Protein AF-A0A2A8HMV3-F1 (afdb_monomer_lite)

Structure (mmCIF, N/CA/C/O backbone):
data_AF-A0A2A8HMV3-F1
#
_entry.id   AF-A0A2A8HMV3-F1
#
loop_
_atom_site.group_PDB
_atom_site.id
_atom_site.type_symbol
_atom_site.label_atom_id
_atom_site.label_alt_id
_atom_site.label_comp_id
_atom_site.label_asym_id
_atom_site.label_entity_id
_atom_site.label_seq_id
_atom_site.pdbx_PDB_ins_code
_atom_site.Cartn_x
_atom_site.Cartn_y
_atom_site.Cartn_z
_atom_site.occupancy
_atom_site.B_iso_or_equiv
_atom_site.auth_seq_id
_atom_site.auth_comp_id
_atom_site.auth_asym_id
_atom_site.auth_atom_id
_atom_site.pdbx_PDB_model_num
ATOM 1 N N . MET A 1 1 ? 13.875 -31.417 52.401 1.00 66.56 1 MET A N 1
ATOM 2 C CA . MET A 1 1 ? 14.453 -30.274 51.669 1.00 66.56 1 MET A CA 1
ATOM 3 C C . MET A 1 1 ? 14.446 -30.634 50.194 1.00 66.56 1 MET A C 1
ATOM 5 O O . MET A 1 1 ? 15.269 -31.439 49.784 1.00 66.56 1 MET A O 1
ATOM 9 N N . GLN A 1 2 ? 13.448 -30.154 49.450 1.00 46.19 2 GLN A N 1
ATOM 10 C CA . GLN A 1 2 ? 13.409 -30.243 47.991 1.00 46.19 2 GLN A CA 1
ATOM 11 C C . GLN A 1 2 ? 13.777 -28.864 47.453 1.00 46.19 2 GLN A C 1
ATOM 13 O O . GLN A 1 2 ? 13.097 -27.879 47.724 1.00 46.19 2 GLN A O 1
ATOM 18 N N . ASP A 1 3 ? 14.915 -28.831 46.777 1.00 57.69 3 ASP A N 1
ATOM 19 C CA . ASP A 1 3 ? 15.337 -27.788 45.861 1.00 57.69 3 ASP A CA 1
ATOM 20 C C . ASP A 1 3 ? 14.585 -28.012 44.545 1.00 57.69 3 ASP A C 1
ATOM 22 O O . ASP A 1 3 ? 14.714 -29.094 43.968 1.00 57.69 3 ASP A O 1
ATOM 26 N N . ARG A 1 4 ? 13.767 -27.043 44.112 1.00 59.41 4 ARG A N 1
ATOM 27 C CA . ARG A 1 4 ? 13.677 -26.655 42.698 1.00 59.41 4 ARG A CA 1
ATOM 28 C C . ARG A 1 4 ? 12.825 -25.406 42.508 1.00 59.41 4 ARG A C 1
ATOM 30 O O . ARG A 1 4 ? 11.642 -25.371 42.820 1.00 59.41 4 ARG A O 1
ATOM 37 N N . THR A 1 5 ? 13.458 -24.400 41.934 1.00 59.41 5 THR A N 1
ATOM 38 C CA . THR A 1 5 ? 12.841 -23.255 41.275 1.00 59.41 5 THR A CA 1
ATOM 39 C C . THR A 1 5 ? 11.964 -23.732 40.111 1.00 59.41 5 THR A C 1
ATOM 41 O O . THR A 1 5 ? 12.458 -24.004 39.021 1.00 59.41 5 THR A O 1
ATOM 44 N N . GLU A 1 6 ? 10.663 -23.824 40.347 1.00 59.16 6 GLU A N 1
ATOM 45 C CA . GLU A 1 6 ? 9.598 -23.755 39.343 1.00 59.16 6 GLU A CA 1
ATOM 46 C C . GLU A 1 6 ? 8.810 -22.506 39.762 1.00 59.16 6 GLU A C 1
ATOM 48 O O . GLU A 1 6 ? 8.355 -22.407 40.892 1.00 59.16 6 GLU A O 1
ATOM 53 N N . GLU A 1 7 ? 8.769 -21.407 39.019 1.00 52.28 7 GLU A N 1
ATOM 54 C CA . GLU A 1 7 ? 8.073 -21.331 37.748 1.00 52.28 7 GLU A CA 1
ATOM 55 C C . GLU A 1 7 ? 8.405 -19.956 37.125 1.00 52.28 7 GLU A C 1
ATOM 57 O O . GLU A 1 7 ? 7.721 -18.957 37.323 1.00 52.28 7 GLU A O 1
ATOM 62 N N . SER A 1 8 ? 9.528 -19.874 36.407 1.00 51.69 8 SER A N 1
ATOM 63 C CA . SER A 1 8 ? 9.781 -18.802 35.436 1.00 51.69 8 SER A CA 1
ATOM 64 C C . SER A 1 8 ? 9.314 -19.306 34.074 1.00 51.69 8 SER A C 1
ATOM 66 O O . SER A 1 8 ? 10.109 -19.588 33.182 1.00 51.69 8 SER A O 1
ATOM 68 N N . VAL A 1 9 ? 8.002 -19.481 33.916 1.00 59.56 9 VAL A N 1
ATOM 69 C CA . VAL A 1 9 ? 7.408 -19.535 32.579 1.00 59.56 9 VAL A CA 1
ATOM 70 C C . VAL A 1 9 ? 7.078 -18.109 32.201 1.00 59.56 9 VAL A C 1
ATOM 72 O O . VAL A 1 9 ? 6.057 -17.542 32.572 1.00 59.56 9 VAL A O 1
ATOM 75 N N . SER A 1 10 ? 8.037 -17.529 31.488 1.00 43.28 10 SER A N 1
ATOM 76 C CA . SER A 1 10 ? 7.827 -16.556 30.431 1.00 43.28 10 SER A CA 1
ATOM 77 C C . SER A 1 10 ? 6.385 -16.573 29.918 1.00 43.28 10 SER A C 1
ATOM 79 O O . SER A 1 10 ? 6.041 -17.338 29.019 1.00 43.28 10 SER A O 1
ATOM 81 N N . ALA A 1 11 ? 5.553 -15.667 30.423 1.00 51.22 11 ALA A N 1
ATOM 82 C CA . ALA A 1 11 ? 4.411 -15.185 29.668 1.00 51.22 11 ALA A CA 1
ATOM 83 C C . ALA A 1 11 ? 4.932 -14.250 28.560 1.00 51.22 11 ALA A C 1
ATOM 85 O O . ALA A 1 11 ? 4.577 -13.079 28.477 1.00 51.22 11 ALA A O 1
ATOM 86 N N . THR A 1 12 ? 5.802 -14.769 27.690 1.00 40.66 12 THR A N 1
ATOM 87 C CA . THR A 1 12 ? 5.738 -14.406 26.279 1.00 40.66 12 THR A CA 1
ATOM 88 C C . THR A 1 12 ? 4.347 -14.848 25.850 1.00 40.66 12 THR A C 1
ATOM 90 O O . THR A 1 12 ? 4.098 -16.055 25.911 1.00 40.66 12 THR A O 1
ATOM 93 N N . PRO A 1 13 ? 3.410 -13.955 25.477 1.00 56.88 13 PRO A N 1
ATOM 94 C CA . PRO A 1 13 ? 2.233 -14.416 24.770 1.00 56.88 13 PRO A CA 1
ATOM 95 C C . PRO A 1 13 ? 2.739 -15.232 23.585 1.00 56.88 13 PR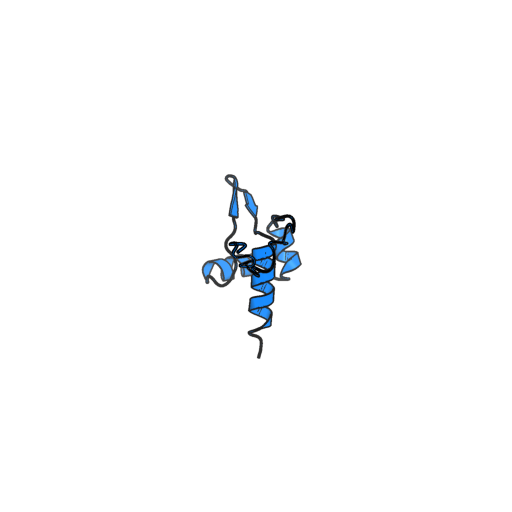O A C 1
ATOM 97 O O . PRO A 1 13 ? 3.496 -14.764 22.735 1.00 56.88 13 PRO A O 1
ATOM 100 N N . THR A 1 14 ? 2.403 -16.509 23.654 1.00 43.28 14 THR A N 1
ATOM 101 C CA . THR A 1 14 ? 2.733 -17.562 22.723 1.00 43.28 14 THR A CA 1
ATOM 102 C C . THR A 1 14 ? 2.496 -17.085 21.299 1.00 43.28 14 THR A C 1
ATOM 104 O O . THR A 1 14 ? 1.359 -16.939 20.862 1.00 43.28 14 THR A O 1
ATOM 107 N N . SER A 1 15 ? 3.594 -16.824 20.593 1.00 58.34 15 SER A N 1
ATOM 108 C CA . SER A 1 15 ? 3.899 -17.358 19.264 1.00 58.34 15 SER A CA 1
ATOM 109 C C . SER A 1 15 ? 2.722 -18.099 18.602 1.00 58.34 15 SER A C 1
ATOM 111 O O . SER A 1 15 ? 2.604 -19.317 18.708 1.00 58.34 15 SER A O 1
ATOM 113 N N . SER A 1 16 ? 1.794 -17.369 17.980 1.00 57.62 16 SER A N 1
ATOM 114 C CA . SER A 1 16 ? 0.630 -17.953 17.295 1.00 57.62 16 SER A CA 1
ATOM 115 C C . SER A 1 16 ? 0.138 -17.061 16.152 1.00 57.62 16 SER A C 1
ATOM 117 O O . SER A 1 16 ? -1.004 -16.619 16.111 1.00 57.62 16 SER A O 1
ATOM 119 N N . SER A 1 17 ? 1.021 -16.818 15.183 1.00 53.06 17 SER A N 1
ATOM 120 C CA . SER A 1 17 ? 0.642 -16.253 13.884 1.00 53.06 17 SER A CA 1
ATOM 121 C C . SER A 1 17 ? 1.306 -17.039 12.760 1.00 53.06 17 SER A C 1
ATOM 123 O O . SER A 1 17 ? 2.097 -16.505 11.992 1.00 53.06 17 SER A O 1
ATOM 125 N N . ASP A 1 18 ? 0.928 -18.309 12.629 1.00 58.78 18 ASP A N 1
ATOM 126 C CA . ASP A 1 18 ? 0.984 -19.014 11.343 1.00 58.78 18 ASP A CA 1
ATOM 127 C C . ASP A 1 18 ? -0.175 -18.499 10.467 1.00 58.78 18 ASP A C 1
ATOM 129 O O . ASP A 1 18 ? -1.085 -19.225 10.078 1.00 58.78 18 ASP A O 1
ATOM 133 N N . ARG A 1 19 ? -0.234 -17.179 10.242 1.00 60.94 19 ARG A N 1
ATOM 134 C CA . ARG A 1 19 ? -1.029 -16.672 9.125 1.00 60.94 19 ARG A CA 1
ATOM 135 C C . ARG A 1 19 ? -0.149 -16.908 7.911 1.00 60.94 19 ARG A C 1
ATOM 137 O O . ARG A 1 19 ? 0.981 -16.417 7.919 1.00 60.94 19 ARG A O 1
ATOM 144 N N . PRO A 1 20 ? -0.601 -17.671 6.904 1.00 58.06 20 PRO A N 1
ATOM 145 C CA . PRO A 1 20 ? 0.229 -17.943 5.746 1.00 58.06 20 PRO A CA 1
ATOM 146 C C . PRO A 1 20 ? 0.680 -16.604 5.175 1.00 58.06 20 PRO A C 1
ATOM 148 O O . PRO A 1 20 ? -0.155 -15.763 4.847 1.00 58.06 20 PRO A O 1
ATOM 151 N N . THR A 1 21 ? 1.994 -16.397 5.102 1.00 70.94 21 THR A N 1
ATOM 152 C CA . THR A 1 21 ? 2.605 -15.172 4.587 1.00 70.94 21 THR A CA 1
ATOM 153 C C . THR A 1 21 ? 2.293 -15.054 3.099 1.00 70.94 21 THR A C 1
ATOM 155 O O . THR A 1 21 ? 3.081 -15.438 2.231 1.00 70.94 21 THR A O 1
ATOM 158 N N . ARG A 1 22 ? 1.085 -14.585 2.781 1.00 87.38 22 ARG A N 1
ATOM 159 C CA . ARG A 1 22 ? 0.607 -14.476 1.414 1.00 87.38 22 ARG A CA 1
ATOM 160 C C . ARG A 1 22 ? 1.284 -13.285 0.767 1.00 87.38 22 ARG A C 1
ATOM 162 O O . ARG A 1 22 ? 1.340 -12.186 1.312 1.00 87.38 22 ARG A O 1
ATOM 169 N N . MET A 1 23 ? 1.795 -13.515 -0.433 1.00 90.75 23 MET A N 1
ATOM 170 C CA . MET A 1 23 ? 2.398 -12.462 -1.232 1.00 90.75 23 MET A CA 1
ATOM 171 C C . MET A 1 23 ? 1.353 -11.899 -2.193 1.00 90.75 23 MET A C 1
ATOM 173 O O . MET A 1 23 ? 0.820 -12.612 -3.045 1.00 90.75 23 MET A O 1
ATOM 177 N N . LEU A 1 24 ? 1.068 -10.609 -2.069 1.00 92.56 24 LEU A N 1
ATOM 178 C CA . LEU A 1 24 ? 0.108 -9.893 -2.895 1.00 92.56 24 LEU A CA 1
ATOM 179 C C . LEU A 1 24 ? 0.819 -9.278 -4.100 1.00 92.56 24 LEU A C 1
ATOM 181 O O . LEU A 1 24 ? 1.809 -8.561 -3.968 1.00 92.56 24 LEU A O 1
ATOM 185 N N . ARG A 1 25 ? 0.315 -9.540 -5.307 1.00 93.62 25 ARG A N 1
ATOM 186 C CA . ARG A 1 25 ? 0.777 -8.854 -6.523 1.00 93.62 25 ARG A CA 1
ATOM 187 C C . ARG A 1 25 ? 0.131 -7.476 -6.623 1.00 93.62 25 ARG A C 1
ATOM 189 O O . ARG A 1 25 ? -0.878 -7.203 -5.987 1.00 93.62 25 ARG A O 1
ATOM 196 N N . LEU A 1 26 ? 0.673 -6.624 -7.490 1.00 92.38 26 LEU A N 1
ATOM 197 C CA . LEU A 1 26 ? 0.181 -5.256 -7.667 1.00 92.38 26 LEU A CA 1
ATOM 198 C C . LEU A 1 26 ? -1.339 -5.153 -7.932 1.00 92.38 26 LEU A C 1
ATOM 200 O O . LEU A 1 26 ? -1.954 -4.275 -7.333 1.00 92.38 26 LEU A O 1
ATOM 204 N N . PRO A 1 27 ? -1.971 -6.017 -8.759 1.00 93.44 27 PRO A N 1
ATOM 205 C CA . PRO A 1 27 ? -3.428 -6.004 -8.921 1.00 93.44 27 PRO A CA 1
ATOM 206 C C . PRO A 1 27 ? -4.191 -6.233 -7.613 1.00 93.44 27 PRO A C 1
ATOM 208 O O . PRO A 1 27 ? -5.151 -5.523 -7.336 1.00 93.44 27 PRO A O 1
ATOM 211 N N . GLU A 1 28 ? -3.716 -7.162 -6.787 1.00 94.00 28 GLU A N 1
ATOM 212 C CA . GLU A 1 28 ? -4.328 -7.496 -5.501 1.00 94.00 28 GLU A CA 1
ATOM 213 C C . GLU A 1 28 ? -4.150 -6.362 -4.488 1.00 94.00 28 GLU A C 1
ATOM 215 O O . GLU A 1 28 ? -5.090 -5.985 -3.800 1.00 94.00 28 GLU A O 1
ATOM 220 N N . VAL A 1 29 ? -2.965 -5.746 -4.454 1.00 93.25 29 VAL A N 1
ATOM 221 C CA .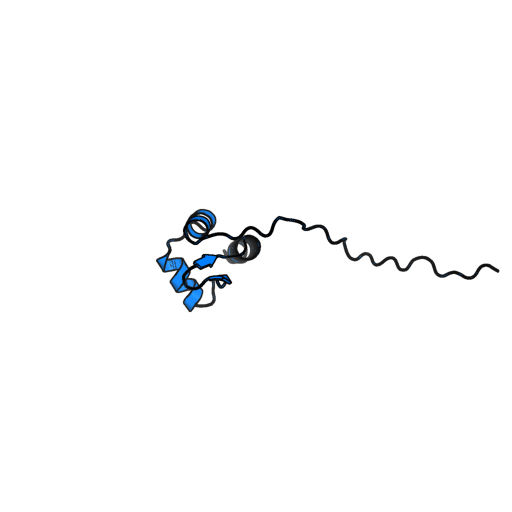 VAL A 1 29 ? -2.698 -4.577 -3.602 1.00 93.25 29 VAL A CA 1
ATOM 222 C C . VAL A 1 29 ? -3.581 -3.389 -3.992 1.00 93.25 29 VAL A C 1
ATOM 224 O O . VAL A 1 29 ? -4.127 -2.722 -3.117 1.00 93.25 29 VAL A O 1
ATOM 227 N N . MET A 1 30 ? -3.775 -3.139 -5.294 1.00 94.44 30 MET A N 1
ATOM 228 C CA . MET A 1 30 ? -4.717 -2.112 -5.762 1.00 94.44 30 MET A CA 1
ATOM 229 C C . MET A 1 30 ? -6.148 -2.398 -5.301 1.00 94.44 30 MET A C 1
ATOM 231 O O . MET A 1 30 ? -6.853 -1.466 -4.923 1.00 94.44 30 MET A O 1
ATOM 235 N N . HIS A 1 31 ? -6.569 -3.665 -5.327 1.00 93.62 31 HIS A N 1
ATOM 236 C CA . HIS A 1 31 ? -7.899 -4.076 -4.885 1.00 93.62 31 HIS A CA 1
ATOM 237 C C . HIS A 1 31 ? -8.068 -3.935 -3.365 1.00 93.62 31 HIS A C 1
ATOM 239 O O . HIS A 1 31 ? -9.048 -3.353 -2.916 1.00 93.62 31 HIS A O 1
ATOM 245 N N . ARG A 1 32 ? -7.074 -4.379 -2.583 1.00 91.06 32 ARG A N 1
ATOM 246 C CA . ARG A 1 32 ? -7.026 -4.258 -1.115 1.00 91.06 32 ARG A CA 1
ATOM 247 C C . ARG A 1 32 ? -7.090 -2.808 -0.638 1.00 91.06 32 ARG A C 1
ATOM 249 O O . ARG A 1 32 ? -7.858 -2.494 0.258 1.00 91.06 32 ARG A O 1
ATOM 256 N N . VAL A 1 33 ? -6.262 -1.935 -1.212 1.00 91.38 33 VAL A N 1
ATOM 257 C CA . VAL A 1 33 ? -6.098 -0.551 -0.735 1.00 91.38 33 VAL A CA 1
ATOM 258 C C . VAL A 1 33 ? -7.077 0.421 -1.410 1.00 91.38 33 VAL A C 1
ATOM 260 O O . VAL A 1 33 ? -7.268 1.544 -0.950 1.00 91.38 33 VAL A O 1
ATOM 263 N N . GLY A 1 34 ? -7.686 0.029 -2.531 1.00 91.94 34 GLY A N 1
ATOM 264 C CA . GLY A 1 34 ? -8.623 0.874 -3.276 1.00 91.94 34 GLY A CA 1
ATOM 265 C C . GLY A 1 34 ? -7.971 2.068 -3.987 1.00 91.94 34 GLY A C 1
ATOM 266 O O . GLY A 1 34 ? -8.667 2.987 -4.417 1.00 91.94 34 GLY A O 1
ATOM 267 N N . ILE A 1 35 ? -6.642 2.079 -4.139 1.00 91.69 35 ILE A N 1
ATOM 268 C CA . ILE A 1 35 ? -5.901 3.154 -4.817 1.00 91.69 35 ILE A CA 1
ATOM 269 C C . ILE A 1 35 ? -5.287 2.679 -6.134 1.00 91.69 35 ILE A C 1
ATOM 271 O O . ILE A 1 35 ? -4.930 1.514 -6.317 1.00 91.69 35 ILE A O 1
ATOM 275 N N . ARG A 1 36 ? -5.137 3.611 -7.079 1.00 93.81 36 ARG A N 1
ATOM 276 C CA . ARG A 1 36 ? -4.582 3.323 -8.406 1.00 93.81 36 ARG A CA 1
ATOM 277 C C . ARG A 1 36 ? -3.075 3.075 -8.340 1.00 93.81 36 ARG A C 1
ATOM 279 O O . ARG A 1 36 ? -2.367 3.640 -7.510 1.00 93.81 36 ARG A O 1
ATOM 286 N N . ARG A 1 37 ? -2.567 2.305 -9.308 1.00 93.38 37 ARG A N 1
ATOM 287 C CA . ARG A 1 37 ? -1.136 2.003 -9.492 1.00 93.38 37 ARG A CA 1
ATOM 288 C C . ARG A 1 37 ? -0.225 3.233 -9.422 1.00 93.38 37 ARG A C 1
ATOM 290 O O . ARG A 1 37 ? 0.823 3.175 -8.792 1.00 93.38 37 ARG A O 1
ATOM 297 N N . SER A 1 38 ? -0.605 4.333 -10.071 1.00 94.88 38 SER A N 1
ATOM 298 C CA . SER A 1 38 ? 0.176 5.577 -10.056 1.00 94.88 38 SER A CA 1
ATOM 299 C C . SER A 1 38 ? 0.299 6.157 -8.646 1.00 94.88 38 SER A C 1
ATOM 301 O O . SER A 1 38 ? 1.385 6.565 -8.247 1.00 94.88 38 SER A O 1
ATOM 303 N N . THR A 1 39 ? -0.784 6.132 -7.866 1.00 94.12 39 THR A N 1
ATOM 304 C CA . THR A 1 39 ? -0.797 6.556 -6.461 1.00 94.12 39 THR A CA 1
ATOM 305 C C . THR A 1 39 ? 0.078 5.659 -5.597 1.00 94.12 39 THR A C 1
ATOM 307 O O . THR A 1 39 ? 0.807 6.166 -4.752 1.00 94.12 39 THR A O 1
ATOM 310 N N . ILE A 1 40 ? 0.050 4.344 -5.833 1.00 92.62 40 ILE A N 1
ATOM 311 C CA . ILE A 1 40 ? 0.925 3.386 -5.149 1.00 92.62 40 ILE A CA 1
ATOM 312 C C . ILE A 1 40 ? 2.393 3.763 -5.375 1.00 92.62 40 ILE A C 1
ATOM 314 O O . ILE A 1 40 ? 3.128 3.952 -4.413 1.00 92.62 40 ILE A O 1
ATOM 318 N N . TYR A 1 41 ? 2.813 3.948 -6.631 1.00 92.75 41 TYR A N 1
ATOM 319 C CA . TYR A 1 41 ? 4.197 4.329 -6.926 1.00 92.75 41 TYR A CA 1
ATOM 320 C C . TYR A 1 41 ? 4.571 5.710 -6.393 1.00 92.75 41 TYR A C 1
ATOM 322 O O . TYR A 1 41 ? 5.683 5.882 -5.901 1.00 92.75 41 TYR A O 1
ATOM 330 N N . LYS A 1 42 ? 3.649 6.677 -6.438 1.00 93.25 42 LYS A N 1
ATOM 331 C CA . LYS A 1 42 ? 3.861 7.995 -5.836 1.00 93.25 42 LYS A CA 1
ATOM 332 C C . LYS A 1 42 ? 4.113 7.868 -4.331 1.00 93.25 42 LYS A C 1
ATOM 334 O O . LYS A 1 42 ? 5.141 8.332 -3.851 1.00 93.25 42 LYS A O 1
ATOM 339 N N . ARG A 1 43 ? 3.259 7.146 -3.603 1.00 90.94 43 ARG A N 1
ATOM 340 C CA . ARG A 1 43 ? 3.445 6.934 -2.160 1.00 90.94 43 ARG A CA 1
ATOM 341 C C . ARG A 1 43 ? 4.692 6.113 -1.836 1.00 90.94 43 ARG A C 1
ATOM 343 O O . ARG A 1 43 ? 5.315 6.367 -0.814 1.00 90.94 43 ARG A O 1
ATOM 350 N N . MET A 1 44 ? 5.095 5.179 -2.702 1.00 91.38 44 MET A N 1
ATOM 351 C CA . MET A 1 44 ? 6.390 4.494 -2.572 1.00 91.38 44 MET A CA 1
ATOM 352 C C . MET A 1 44 ? 7.557 5.471 -2.696 1.00 91.38 44 MET A C 1
ATOM 354 O O . MET A 1 44 ? 8.478 5.404 -1.891 1.00 91.38 44 MET A O 1
ATOM 358 N N . SER A 1 45 ? 7.512 6.394 -3.665 1.00 90.88 45 SER A N 1
ATOM 359 C CA . SER A 1 45 ? 8.548 7.426 -3.810 1.00 90.88 45 SER A CA 1
ATOM 360 C C . SER A 1 45 ? 8.569 8.417 -2.642 1.00 90.88 45 SER A C 1
ATOM 362 O O . SER A 1 45 ? 9.629 8.905 -2.274 1.00 90.88 45 SER A O 1
ATOM 364 N N . GLU A 1 46 ? 7.414 8.656 -2.018 1.00 91.69 46 GLU A N 1
ATOM 365 C CA . GLU A 1 46 ? 7.257 9.487 -0.817 1.00 91.69 46 GLU A CA 1
ATOM 366 C C . GLU A 1 46 ? 7.582 8.727 0.485 1.00 91.69 46 GLU A C 1
ATOM 368 O O . GLU A 1 46 ? 7.455 9.289 1.569 1.00 91.69 46 GLU A O 1
ATOM 373 N N . GLY A 1 47 ? 7.940 7.437 0.417 1.00 90.50 47 GLY A N 1
ATOM 374 C CA . GLY A 1 47 ? 8.194 6.597 1.596 1.00 90.50 47 GLY A CA 1
ATOM 375 C C . GLY A 1 47 ? 6.958 6.325 2.465 1.00 90.50 47 GLY A C 1
ATOM 376 O O . GLY A 1 47 ? 7.079 5.827 3.578 1.00 90.50 47 GLY A O 1
ATOM 377 N N . SER A 1 48 ? 5.763 6.636 1.959 1.00 88.50 48 SER A N 1
ATOM 378 C CA . SER A 1 48 ? 4.478 6.538 2.663 1.00 88.50 48 SER A CA 1
ATOM 379 C C . SER A 1 48 ? 3.693 5.269 2.308 1.00 88.50 48 SER A C 1
ATOM 381 O O . SER A 1 48 ? 2.493 5.193 2.569 1.00 88.50 48 SER A O 1
ATOM 383 N N . PHE A 1 49 ? 4.328 4.288 1.662 1.00 91.94 49 PHE A N 1
ATOM 384 C CA . PHE A 1 49 ? 3.733 3.000 1.294 1.00 91.94 49 PHE A CA 1
ATOM 385 C C . PHE A 1 49 ? 4.768 1.871 1.419 1.00 91.94 49 PHE A C 1
ATOM 387 O O . PHE A 1 49 ? 5.941 2.111 1.117 1.00 91.94 49 PHE A O 1
ATOM 394 N N . PRO A 1 50 ? 4.367 0.648 1.818 1.00 91.19 50 PRO A N 1
ATOM 395 C CA . PRO A 1 50 ? 5.281 -0.476 1.994 1.00 91.19 50 PRO A CA 1
ATOM 396 C C . PRO A 1 50 ? 6.068 -0.819 0.725 1.00 91.19 50 PRO A C 1
ATOM 398 O O . PRO A 1 50 ? 5.567 -0.799 -0.408 1.00 91.19 50 PRO A O 1
ATOM 401 N N . THR A 1 51 ? 7.336 -1.166 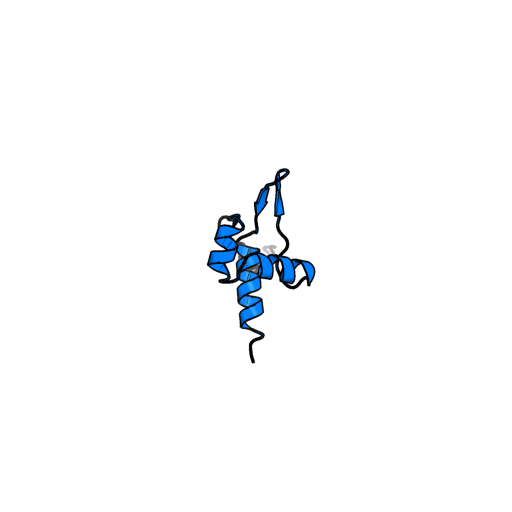0.926 1.00 89.88 51 THR A N 1
ATOM 402 C CA . THR A 1 51 ? 8.245 -1.499 -0.170 1.00 89.88 51 THR A CA 1
ATOM 403 C C . THR A 1 51 ? 7.963 -2.907 -0.705 1.00 89.88 51 THR A C 1
ATOM 405 O O . THR A 1 51 ? 7.783 -3.844 0.074 1.00 89.88 51 THR A O 1
ATOM 408 N N . PRO A 1 52 ? 7.924 -3.098 -2.036 1.00 92.12 52 PRO A N 1
ATOM 409 C CA . PRO A 1 52 ? 7.784 -4.430 -2.606 1.00 92.12 52 PRO A CA 1
ATOM 410 C C . PRO A 1 52 ? 8.989 -5.317 -2.290 1.00 92.12 52 PRO A C 1
ATOM 412 O O . PRO A 1 52 ? 10.140 -4.881 -2.343 1.00 92.12 52 PRO A O 1
ATOM 415 N N . LYS A 1 53 ? 8.729 -6.608 -2.101 1.00 91.06 53 LYS A N 1
ATOM 416 C CA . LYS A 1 53 ? 9.735 -7.668 -2.134 1.00 91.06 53 LYS A CA 1
ATOM 417 C C . LYS A 1 53 ? 9.903 -8.174 -3.570 1.00 91.06 53 LYS A C 1
ATOM 419 O O . LYS A 1 53 ? 8.925 -8.415 -4.285 1.00 91.06 53 LYS A O 1
ATOM 424 N N . HIS A 1 54 ? 11.149 -8.349 -4.001 1.00 89.75 54 HIS A N 1
ATOM 425 C CA . HIS A 1 54 ? 11.473 -8.927 -5.305 1.00 89.75 54 HIS A CA 1
ATOM 426 C C . HIS A 1 54 ? 11.425 -10.458 -5.219 1.00 89.75 54 HIS A C 1
ATOM 428 O O . HIS A 1 54 ? 12.186 -11.056 -4.469 1.00 89.75 54 HIS A O 1
ATOM 434 N N . LEU A 1 55 ? 10.548 -11.092 -6.002 1.00 87.25 55 LEU A N 1
ATOM 435 C CA . LEU A 1 55 ? 10.501 -12.554 -6.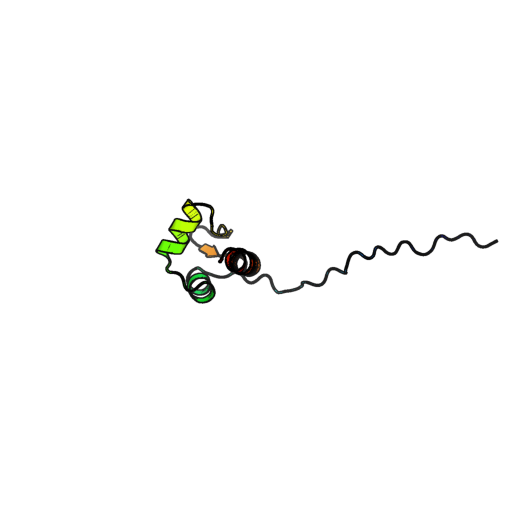172 1.00 87.25 55 LEU A CA 1
ATOM 436 C C . LEU A 1 55 ? 11.326 -13.010 -7.383 1.00 87.25 55 LEU A C 1
ATOM 438 O O . LEU A 1 55 ? 11.555 -14.197 -7.572 1.00 87.25 55 LEU A O 1
ATOM 442 N N . GLY A 1 56 ? 11.718 -12.075 -8.247 1.00 86.88 56 GLY A N 1
ATOM 443 C CA . GLY A 1 56 ? 12.473 -12.351 -9.459 1.00 86.88 56 GLY A CA 1
ATOM 444 C C . GLY A 1 56 ? 12.724 -11.079 -10.270 1.00 86.88 56 GLY A C 1
ATOM 445 O O . GLY A 1 56 ? 12.262 -10.002 -9.888 1.00 86.88 56 GLY A O 1
ATOM 446 N N . PRO A 1 57 ? 13.390 -11.188 -11.430 1.00 83.31 57 PRO A N 1
ATOM 447 C CA . PRO A 1 57 ? 13.916 -10.041 -12.180 1.00 83.31 57 PRO A CA 1
ATOM 448 C C . PRO A 1 57 ? 12.849 -9.053 -12.679 1.00 83.31 57 PRO A C 1
ATOM 450 O O . PRO A 1 57 ? 13.147 -7.888 -12.912 1.00 83.31 57 PRO A O 1
ATOM 453 N N . ARG A 1 58 ? 11.598 -9.498 -12.851 1.00 83.94 58 ARG A N 1
ATOM 454 C CA . ARG A 1 58 ? 10.449 -8.646 -13.231 1.00 83.94 58 ARG A CA 1
ATOM 455 C C . ARG A 1 58 ? 9.229 -8.863 -12.338 1.00 83.94 58 ARG A C 1
ATOM 457 O O . ARG A 1 58 ? 8.111 -8.513 -12.703 1.00 83.94 58 ARG A O 1
ATOM 464 N N . CYS A 1 59 ? 9.427 -9.506 -11.192 1.00 87.56 59 CYS A N 1
ATOM 465 C CA . CYS A 1 59 ? 8.346 -9.984 -10.344 1.00 87.56 59 CYS A CA 1
ATOM 466 C C . CYS A 1 59 ? 8.479 -9.378 -8.953 1.00 87.56 59 CYS A C 1
ATOM 468 O O . CYS A 1 59 ? 9.350 -9.775 -8.186 1.00 87.56 59 CYS A O 1
ATOM 470 N N . VAL A 1 60 ? 7.566 -8.471 -8.614 1.00 91.94 60 VAL A N 1
ATOM 471 C CA . VAL A 1 60 ? 7.446 -7.885 -7.274 1.00 91.94 60 VAL A CA 1
ATOM 472 C C . VAL A 1 60 ? 6.153 -8.328 -6.602 1.00 91.94 60 VAL A C 1
ATOM 474 O O . VAL A 1 60 ? 5.164 -8.628 -7.283 1.00 91.94 60 VAL A O 1
ATOM 477 N N . ALA A 1 61 ? 6.166 -8.411 -5.280 1.00 93.06 61 ALA A N 1
ATOM 478 C CA . ALA A 1 61 ? 4.976 -8.625 -4.469 1.00 93.06 61 ALA A CA 1
ATOM 479 C C . ALA A 1 61 ? 5.141 -7.950 -3.104 1.00 93.06 61 ALA A C 1
ATOM 481 O O . ALA A 1 61 ? 6.255 -7.651 -2.686 1.00 93.06 61 ALA A O 1
ATOM 482 N N . TRP A 1 62 ? 4.035 -7.740 -2.411 1.00 93.25 62 TRP A N 1
ATOM 483 C CA . TRP A 1 62 ? 3.995 -7.227 -1.047 1.00 93.25 62 TRP A CA 1
ATOM 484 C C . TRP A 1 62 ? 3.620 -8.350 -0.101 1.00 93.25 62 TRP A C 1
ATOM 486 O O . TRP A 1 62 ? 2.887 -9.258 -0.495 1.00 93.25 62 TRP A O 1
ATOM 496 N N . LEU A 1 63 ? 4.116 -8.301 1.129 1.00 91.75 63 LEU A N 1
ATOM 497 C CA . LEU A 1 63 ? 3.578 -9.166 2.166 1.00 91.75 63 LEU A CA 1
ATOM 498 C C . LEU A 1 63 ? 2.176 -8.671 2.506 1.00 91.75 63 LEU A C 1
ATOM 500 O O . LEU A 1 63 ? 1.955 -7.469 2.628 1.00 91.75 63 LEU A O 1
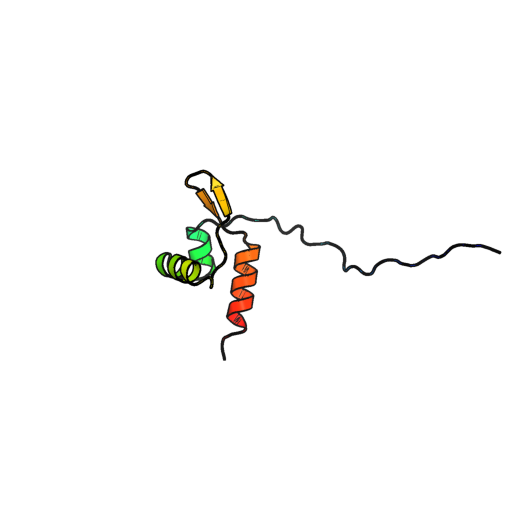ATOM 504 N N . GLU A 1 64 ? 1.229 -9.595 2.622 1.00 90.88 64 GLU A N 1
ATOM 505 C CA . GLU A 1 64 ? -0.135 -9.275 3.039 1.00 90.88 64 GLU A CA 1
ATOM 506 C C . GLU A 1 64 ? -0.148 -8.528 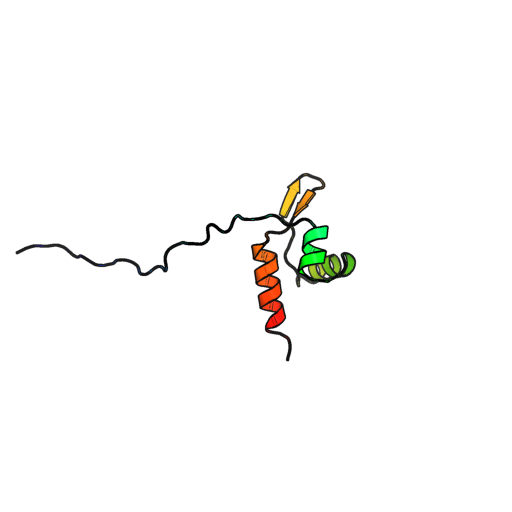4.380 1.00 90.88 64 GLU A C 1
ATOM 508 O O . GLU A 1 64 ? -0.836 -7.519 4.504 1.00 90.88 64 GLU A O 1
ATOM 513 N N . THR A 1 65 ? 0.715 -8.939 5.312 1.00 88.94 65 THR A N 1
ATOM 514 C CA . THR A 1 65 ? 0.921 -8.291 6.613 1.00 88.94 65 THR A CA 1
ATOM 515 C C . THR A 1 65 ? 1.386 -6.844 6.487 1.00 88.94 65 THR A C 1
ATOM 517 O O . THR A 1 65 ? 0.818 -5.981 7.140 1.00 88.94 65 THR A O 1
ATOM 520 N N . ASP A 1 66 ? 2.351 -6.551 5.607 1.00 90.31 66 ASP A N 1
ATOM 521 C CA . ASP A 1 66 ? 2.853 -5.182 5.407 1.00 90.31 66 ASP A CA 1
ATOM 522 C C . ASP A 1 66 ? 1.739 -4.257 4.883 1.00 90.31 66 ASP A C 1
ATOM 524 O O . ASP A 1 66 ? 1.705 -3.065 5.188 1.00 90.31 66 ASP A O 1
ATOM 528 N N . ILE A 1 67 ? 0.834 -4.797 4.055 1.00 91.50 67 ILE A N 1
ATOM 529 C CA . ILE A 1 67 ? -0.325 -4.052 3.555 1.00 91.50 67 ILE A CA 1
ATOM 530 C C . ILE A 1 67 ? -1.352 -3.841 4.669 1.00 91.50 67 ILE A C 1
ATOM 532 O O . ILE A 1 67 ? -1.857 -2.729 4.793 1.00 91.50 67 ILE A O 1
ATOM 536 N N . ASP A 1 68 ? -1.653 -4.871 5.460 1.00 90.19 68 ASP A N 1
ATOM 537 C CA . ASP A 1 68 ? -2.600 -4.781 6.577 1.00 90.19 68 ASP A CA 1
ATOM 538 C C . ASP A 1 68 ? -2.125 -3.771 7.631 1.00 90.19 68 ASP A C 1
ATOM 540 O O . ASP A 1 68 ? -2.864 -2.851 7.973 1.00 90.19 68 ASP A O 1
ATOM 544 N N . GLU A 1 69 ? -0.858 -3.848 8.047 1.00 89.06 69 GLU A N 1
ATOM 545 C CA . GLU A 1 69 ? -0.250 -2.888 8.978 1.00 89.06 69 GLU A CA 1
ATOM 546 C C . GLU A 1 69 ? -0.301 -1.454 8.442 1.00 89.06 69 GLU A C 1
ATOM 548 O O . GLU A 1 69 ? -0.549 -0.501 9.186 1.00 89.06 69 GLU A O 1
ATOM 553 N N . TRP A 1 70 ? -0.090 -1.277 7.136 1.00 90.88 70 TRP A N 1
ATOM 554 C CA . TRP A 1 70 ? -0.204 0.033 6.509 1.00 90.88 70 TRP A CA 1
ATOM 555 C C . TRP A 1 70 ? -1.654 0.542 6.504 1.00 90.88 70 TRP A C 1
ATOM 557 O O . TRP A 1 70 ? -1.870 1.722 6.776 1.00 90.88 70 TRP A O 1
ATOM 567 N N . ILE A 1 71 ? -2.648 -0.312 6.229 1.00 89.62 71 ILE A N 1
ATOM 568 C CA . ILE A 1 71 ? -4.073 0.065 6.270 1.00 89.62 71 ILE A CA 1
ATOM 569 C C . ILE A 1 71 ? -4.460 0.495 7.689 1.00 89.62 71 ILE A C 1
ATOM 571 O O . ILE A 1 71 ? -5.032 1.576 7.860 1.00 89.62 71 ILE A O 1
ATOM 575 N N . ASP A 1 72 ? -4.084 -0.294 8.695 1.00 88.88 72 ASP A N 1
ATOM 576 C CA . ASP A 1 72 ? -4.339 0.005 10.106 1.00 88.88 72 ASP A CA 1
ATOM 577 C C . ASP A 1 72 ? -3.674 1.326 10.520 1.00 88.88 72 ASP A C 1
ATOM 579 O O . ASP A 1 72 ? -4.305 2.187 11.137 1.00 88.88 72 ASP A O 1
ATOM 583 N N . GLY A 1 73 ? -2.423 1.542 10.097 1.00 85.75 73 GLY A N 1
ATOM 584 C CA . GLY A 1 73 ? -1.667 2.768 10.351 1.00 85.75 73 GLY A CA 1
ATOM 585 C C . GLY A 1 73 ? -2.222 4.016 9.650 1.00 85.75 73 GLY A C 1
ATOM 586 O O . GLY A 1 73 ? -2.080 5.129 10.163 1.00 85.75 73 GLY A O 1
ATOM 587 N N . VAL A 1 74 ? -2.870 3.859 8.493 1.00 81.06 74 VAL A N 1
ATOM 588 C CA . VAL A 1 74 ? -3.555 4.957 7.792 1.00 81.06 74 VAL A CA 1
ATOM 589 C C . VAL A 1 74 ? -4.897 5.275 8.447 1.00 81.06 74 VAL A C 1
ATOM 591 O O . VAL A 1 74 ? -5.247 6.450 8.559 1.00 81.06 74 VAL A O 1
ATOM 594 N N . SER A 1 75 ? -5.623 4.262 8.930 1.00 63.44 75 SER A N 1
ATOM 595 C CA . SER A 1 75 ? -6.937 4.437 9.562 1.00 63.44 75 SER A CA 1
ATOM 596 C C . SER A 1 75 ? -6.887 5.270 10.852 1.00 63.44 75 SER A C 1
ATOM 598 O O . SER A 1 75 ? -7.895 5.858 11.233 1.00 63.44 75 SER A O 1
ATOM 600 N N . ILE A 1 76 ? -5.726 5.363 11.506 1.00 58.81 76 ILE A N 1
ATOM 601 C CA . ILE A 1 76 ? -5.520 6.143 12.740 1.00 58.81 76 ILE A CA 1
ATOM 602 C C . ILE A 1 76 ? -5.052 7.590 12.509 1.00 58.81 76 ILE A C 1
ATOM 604 O O . ILE A 1 76 ? -4.904 8.338 13.471 1.00 58.81 76 ILE A O 1
ATOM 608 N N . ARG A 1 77 ? -4.836 8.025 11.257 1.00 54.31 77 ARG A N 1
ATOM 609 C CA . ARG A 1 77 ? -4.417 9.407 10.923 1.00 54.31 77 ARG A CA 1
ATOM 610 C C . ARG A 1 77 ? -5.494 10.203 10.179 1.00 54.31 77 ARG A C 1
ATOM 612 O O . ARG A 1 77 ? -5.180 11.014 9.310 1.00 54.31 77 ARG A O 1
ATOM 619 N N . GLY A 1 78 ? -6.758 9.935 10.493 1.00 54.00 78 GLY A N 1
ATOM 620 C CA . GLY A 1 78 ? -7.928 10.559 9.876 1.00 54.00 78 GLY A CA 1
ATOM 621 C C . GLY A 1 78 ? -8.813 11.304 10.873 1.00 54.00 78 GLY A C 1
ATOM 622 O O . GLY A 1 78 ? -9.989 10.975 10.972 1.00 54.00 78 GLY A O 1
ATOM 623 N N . THR A 1 79 ? -8.260 12.285 11.591 1.00 40.44 79 THR A N 1
ATOM 624 C CA . THR A 1 79 ? -8.997 13.411 12.201 1.00 40.44 79 THR A CA 1
ATOM 625 C C . THR A 1 79 ? -8.120 14.646 12.181 1.00 40.44 79 THR A C 1
ATOM 627 O O . THR A 1 79 ? -6.979 14.526 12.685 1.00 40.44 79 THR A O 1
#

Secondary structure (DSSP, 8-state):
---------------------PEEPHHHHHHHH---HHHHHHHHHTT-SPPPEEEETTEEEEEHHHHHHHHHHHHTS--

pLDDT: mean 79.09, std 17.41, range [40.44, 94.88]

Radius of gyration: 19.87 Å; chains: 1; bounding box: 24×44×65 Å

Sequence (79 aa):
MQDRTEESVSATPTSSSDRPTRMLRLPEVMHRVGIRRSTIYKRMSEGSFPTPKHLGPRCVAWLETDIDEWIDGVSIRGT

Foldseek 3Di:
DDDDDDDPPPPPVDDDPPPPQDWAFPVRLCVLVVDDPVVQVVCVVVVLADDWDDPDDPGTTDGPVSSVVSVVVVVVPDD